Protein AF-A0A534RBP8-F1 (afdb_monomer_lite)

Foldseek 3Di:
DPPDPPPDDDDLVCVVVCVDPDDDDDPVVVVVSLVVLLVVLVVVVVVLVVQCPPDPVSVVVCVVCVVVNVVSNVVNDPLQQLWDWDADDLDTDTDGDPPRDPSSVVNSVVVVVVCVVVVVRVVVVVVVVVVD

Secondary structure (DSSP, 8-state):
-PPP-------HHHHHHT--S-----HHHHHHHHHHHHHHHHHHHHHHHHHHHH-HHHHHHHHHHHHHHHHHHHHH-GGGT-EEEE-SSSS-EEEE-TT--HHHHHHHHHHHHHHHHTTHHHHHHHHHHTT-

Radius of gyration: 19.15 Å; chains: 1; bounding box: 43×36×53 Å

Sequence (132 aa):
MPALNFVGNVEGNDLARGRADVIVCEGLLGSVVLKLVEGIADVFTDVVSAAARRRLSWRIGLALLARGIERLRRLTDYTQYGGAPILGFENLFIKCHGRSNARAVANAVKVAAKAVRDRVPAEIAEAVAALR

pLDDT: mean 84.81, std 10.11, range [50.78, 96.94]

Structure (mmCIF, N/CA/C/O backbone):
data_AF-A0A534RBP8-F1
#
_entry.id   AF-A0A534RBP8-F1
#
loop_
_atom_site.group_PDB
_atom_site.id
_atom_site.type_symbol
_atom_site.label_atom_id
_atom_site.label_alt_id
_atom_site.label_comp_id
_atom_site.label_asym_id
_atom_site.label_entity_id
_atom_site.label_seq_id
_atom_site.pdbx_PDB_ins_code
_atom_site.Cartn_x
_atom_site.Cartn_y
_atom_site.Cartn_z
_atom_site.occupancy
_atom_site.B_iso_or_equiv
_atom_site.auth_seq_id
_atom_site.auth_comp_id
_atom_site.auth_asym_id
_atom_site.auth_atom_id
_atom_site.pdbx_PDB_model_num
ATOM 1 N N . MET A 1 1 ? -4.527 7.477 24.015 1.00 50.78 1 MET A N 1
ATOM 2 C CA . MET A 1 1 ? -3.916 7.076 22.727 1.00 50.78 1 MET A CA 1
ATOM 3 C C . MET A 1 1 ? -2.677 7.928 22.512 1.00 50.78 1 MET A C 1
ATOM 5 O O . MET A 1 1 ? -2.733 9.084 22.927 1.00 50.78 1 MET A O 1
ATOM 9 N N . PRO A 1 2 ? -1.574 7.432 21.922 1.00 55.75 2 PRO A N 1
ATOM 10 C CA . PRO A 1 2 ? -0.573 8.362 21.410 1.00 55.75 2 PRO A CA 1
ATOM 11 C C . PRO A 1 2 ? -1.294 9.341 20.474 1.00 55.75 2 PRO A C 1
ATOM 13 O O . PRO A 1 2 ? -2.132 8.923 19.673 1.00 55.75 2 PRO A O 1
ATOM 16 N N . ALA A 1 3 ? -1.059 10.639 20.658 1.00 72.50 3 ALA A N 1
ATOM 17 C CA . ALA A 1 3 ? -1.651 11.667 19.814 1.00 72.50 3 ALA A CA 1
ATOM 18 C C . ALA A 1 3 ? -1.345 11.343 18.343 1.00 72.50 3 ALA A C 1
ATOM 20 O O . ALA A 1 3 ? -0.209 10.995 18.014 1.00 72.50 3 ALA A O 1
ATOM 21 N N . LEU A 1 4 ? -2.352 11.423 17.467 1.00 84.62 4 LEU A N 1
ATOM 22 C CA . LEU A 1 4 ? -2.144 11.276 16.029 1.00 84.62 4 LEU A CA 1
ATOM 23 C C . LEU A 1 4 ? -1.098 12.312 15.594 1.00 84.62 4 LEU A C 1
ATOM 25 O O . LEU A 1 4 ? -1.308 13.512 15.775 1.00 84.62 4 LEU A O 1
ATOM 29 N N . ASN A 1 5 ? 0.023 11.860 15.033 1.00 91.56 5 ASN A N 1
ATOM 30 C CA . ASN A 1 5 ? 1.075 12.753 14.554 1.00 91.56 5 ASN A CA 1
ATOM 31 C C . ASN A 1 5 ? 0.664 13.389 13.217 1.00 91.56 5 ASN A C 1
ATOM 33 O O . ASN A 1 5 ? 1.067 12.938 12.144 1.00 91.56 5 ASN A O 1
ATOM 37 N N . PHE A 1 6 ? -0.194 14.405 13.275 1.00 93.00 6 PHE A N 1
ATOM 38 C CA . PHE A 1 6 ? -0.652 15.120 12.092 1.00 93.00 6 PHE A CA 1
ATOM 39 C C . PHE A 1 6 ? 0.403 16.133 11.628 1.00 93.00 6 PHE A C 1
ATOM 41 O O . PHE A 1 6 ? 0.566 17.197 12.218 1.00 93.00 6 PHE A O 1
ATOM 48 N N . VAL A 1 7 ? 1.103 15.805 10.539 1.00 93.75 7 VAL A N 1
ATOM 49 C CA . VAL A 1 7 ? 2.192 16.626 9.971 1.00 93.75 7 VAL A CA 1
ATOM 50 C C . VAL A 1 7 ? 1.714 17.739 9.021 1.00 93.75 7 VAL A C 1
ATOM 52 O O . VAL A 1 7 ? 2.534 18.423 8.406 1.00 93.75 7 VAL A O 1
ATOM 55 N N . GLY A 1 8 ? 0.398 17.936 8.901 1.00 94.19 8 GLY A N 1
ATOM 56 C CA . GLY A 1 8 ? -0.217 18.918 8.008 1.00 94.19 8 GLY A CA 1
ATOM 57 C C . GLY A 1 8 ? -0.492 18.393 6.596 1.00 94.19 8 GLY A C 1
ATOM 58 O O . GLY A 1 8 ? -0.479 17.189 6.338 1.00 94.19 8 GLY A O 1
ATOM 59 N N . ASN A 1 9 ? -0.771 19.321 5.681 1.00 94.81 9 ASN A N 1
ATOM 60 C CA . ASN A 1 9 ? -1.062 19.011 4.282 1.00 94.81 9 ASN A CA 1
ATOM 61 C C . ASN A 1 9 ? 0.209 18.611 3.518 1.00 94.81 9 ASN A C 1
ATOM 63 O O . ASN A 1 9 ? 1.303 19.102 3.805 1.00 94.81 9 ASN A O 1
ATOM 67 N N . VAL A 1 10 ? 0.037 17.754 2.513 1.00 92.88 10 VAL A N 1
ATOM 68 C CA . VAL A 1 10 ? 1.104 17.282 1.622 1.00 92.88 10 VAL A CA 1
ATOM 69 C C . VAL A 1 10 ? 0.788 17.645 0.175 1.00 92.88 10 VAL A C 1
ATOM 71 O O . VAL A 1 10 ? -0.376 17.660 -0.229 1.00 92.88 10 VAL A O 1
ATOM 74 N N . GLU A 1 11 ? 1.822 17.924 -0.612 1.00 91.19 11 GLU A N 1
ATOM 75 C CA . GLU A 1 11 ? 1.697 18.196 -2.047 1.00 91.19 11 GLU A CA 1
ATOM 76 C C . GLU A 1 11 ? 2.064 16.969 -2.897 1.00 91.19 11 GLU A C 1
ATOM 78 O O . GLU A 1 11 ? 2.636 15.995 -2.411 1.00 91.19 11 GLU A O 1
ATOM 83 N N . GLY A 1 12 ? 1.802 17.018 -4.209 1.00 84.81 12 GLY A N 1
ATOM 84 C CA . GLY A 1 12 ? 2.111 15.910 -5.127 1.00 84.81 12 GLY A CA 1
ATOM 85 C C . GLY A 1 12 ? 3.577 15.449 -5.076 1.00 84.81 12 GLY A C 1
ATOM 86 O O . GLY A 1 12 ? 3.861 14.255 -5.143 1.00 84.81 12 GLY A O 1
ATOM 87 N N . ASN A 1 13 ? 4.512 16.384 -4.886 1.00 84.19 13 ASN A N 1
ATOM 88 C CA . ASN A 1 13 ? 5.942 16.081 -4.776 1.00 84.19 13 ASN A CA 1
ATOM 89 C C . ASN A 1 13 ? 6.309 15.359 -3.469 1.00 84.19 13 ASN A C 1
ATOM 91 O O . ASN A 1 13 ? 7.317 14.651 -3.422 1.00 84.19 13 ASN A O 1
ATOM 95 N N . ASP A 1 14 ? 5.508 15.526 -2.417 1.00 87.50 14 ASP A N 1
ATOM 96 C CA . ASP A 1 14 ? 5.763 14.941 -1.102 1.00 87.50 14 ASP A CA 1
ATOM 97 C C . ASP A 1 14 ? 5.496 13.429 -1.080 1.00 87.50 14 ASP A C 1
ATOM 99 O O . ASP A 1 14 ? 6.132 12.716 -0.300 1.00 87.50 14 ASP A O 1
ATOM 103 N N . LEU A 1 15 ? 4.643 12.924 -1.986 1.00 83.25 15 LEU A N 1
ATOM 104 C CA . LEU A 1 15 ? 4.376 11.488 -2.146 1.00 83.25 15 LEU A CA 1
ATOM 105 C C . LEU A 1 15 ? 5.656 10.714 -2.473 1.00 83.25 15 LEU A C 1
ATOM 107 O O . LEU A 1 15 ? 5.932 9.679 -1.875 1.00 83.25 15 LEU A O 1
ATOM 111 N N . ALA A 1 16 ? 6.460 11.232 -3.403 1.00 77.31 16 ALA A N 1
ATOM 112 C CA . ALA A 1 16 ? 7.712 10.595 -3.808 1.00 77.31 16 ALA A CA 1
ATOM 113 C C . ALA A 1 16 ? 8.856 10.838 -2.808 1.00 77.31 16 ALA A C 1
ATOM 115 O O . ALA A 1 16 ? 9.834 10.091 -2.793 1.00 77.31 16 ALA A O 1
ATOM 116 N N . ARG A 1 17 ? 8.754 11.894 -1.991 1.00 83.31 17 ARG A N 1
ATOM 117 C CA . ARG A 1 17 ? 9.786 12.295 -1.021 1.00 83.31 17 ARG A CA 1
ATOM 118 C C . ARG A 1 17 ? 9.602 11.670 0.361 1.00 83.31 17 ARG A C 1
ATOM 120 O O . ARG A 1 17 ? 10.497 11.809 1.187 1.00 83.31 17 ARG A O 1
ATOM 127 N N . GLY A 1 18 ? 8.486 10.980 0.602 1.00 83.50 18 GLY A N 1
ATOM 128 C CA . GLY A 1 18 ? 8.232 10.280 1.862 1.00 83.50 18 GLY A CA 1
ATOM 129 C C . GLY A 1 18 ? 8.030 11.227 3.044 1.00 83.50 18 GLY A C 1
ATOM 130 O O . GLY A 1 18 ? 8.503 10.950 4.139 1.00 83.50 18 GLY A O 1
ATOM 131 N N . ARG A 1 19 ? 7.359 12.367 2.827 1.00 88.31 19 ARG A N 1
ATOM 132 C CA . ARG A 1 19 ? 7.100 13.356 3.891 1.00 88.31 19 ARG A CA 1
ATOM 133 C C . ARG A 1 19 ? 6.184 12.825 5.003 1.00 88.31 19 ARG A C 1
ATOM 135 O O . ARG A 1 19 ? 6.224 13.338 6.118 1.00 88.31 19 ARG A O 1
ATOM 142 N N . ALA A 1 20 ? 5.346 11.840 4.690 1.00 91.44 20 ALA A N 1
ATOM 143 C CA . ALA A 1 20 ? 4.417 11.210 5.617 1.00 91.44 20 ALA A CA 1
ATOM 144 C C . ALA A 1 20 ? 4.344 9.703 5.349 1.00 91.44 20 ALA A C 1
ATOM 146 O O . ALA A 1 20 ? 4.398 9.278 4.194 1.00 91.44 20 ALA A O 1
ATOM 147 N N . ASP A 1 21 ? 4.160 8.915 6.409 1.00 89.44 21 ASP A N 1
ATOM 148 C CA . ASP A 1 21 ? 3.961 7.463 6.309 1.00 89.44 21 ASP A CA 1
ATOM 149 C C . ASP A 1 21 ? 2.535 7.098 5.866 1.00 89.44 21 ASP A C 1
ATOM 151 O O . ASP A 1 21 ? 2.310 6.065 5.237 1.00 89.44 21 ASP A O 1
ATOM 155 N N . VAL A 1 22 ? 1.559 7.953 6.192 1.00 91.44 22 VAL A N 1
ATOM 156 C CA . VAL A 1 22 ? 0.142 7.779 5.854 1.00 91.44 22 VAL A CA 1
ATOM 157 C C . VAL A 1 22 ? -0.388 9.073 5.252 1.00 91.44 22 VAL A C 1
ATOM 159 O O . VAL A 1 22 ? -0.324 10.131 5.874 1.00 91.44 22 VAL A O 1
ATOM 162 N N . ILE A 1 23 ? -0.939 8.978 4.042 1.00 92.38 23 ILE A N 1
ATOM 163 C CA . ILE A 1 23 ? -1.579 10.089 3.334 1.00 92.38 23 ILE A CA 1
ATOM 164 C C . ILE A 1 23 ? -3.066 9.769 3.202 1.00 92.38 23 ILE A C 1
ATOM 166 O O . ILE A 1 23 ? -3.438 8.700 2.719 1.00 92.38 23 ILE A O 1
ATOM 170 N N . VAL A 1 24 ? -3.915 10.704 3.624 1.00 94.00 24 VAL A N 1
ATOM 171 C CA . VAL A 1 24 ? -5.375 10.567 3.575 1.00 94.00 24 VAL A CA 1
ATOM 172 C C . VAL A 1 24 ? -5.919 11.439 2.449 1.00 94.00 24 VAL A C 1
ATOM 174 O O . VAL A 1 24 ? -5.547 12.603 2.322 1.00 94.00 24 VAL A O 1
ATOM 177 N N . CYS A 1 25 ? -6.794 10.879 1.618 1.00 94.56 25 CYS A N 1
ATOM 178 C CA . CYS A 1 25 ? -7.453 11.589 0.526 1.00 94.56 25 CYS A CA 1
ATOM 179 C C . CYS A 1 25 ? -8.819 10.966 0.214 1.00 94.56 25 CYS A C 1
ATOM 181 O O . CYS A 1 25 ? -9.145 9.877 0.690 1.00 94.56 25 CYS A O 1
ATOM 183 N N . GLU A 1 26 ? -9.615 11.657 -0.601 1.00 96.06 26 GLU A N 1
ATOM 184 C CA . GLU A 1 26 ? -10.843 11.099 -1.168 1.00 96.06 26 GLU A CA 1
ATOM 185 C C . GLU A 1 26 ? -10.530 9.921 -2.109 1.00 96.06 26 GLU A C 1
ATOM 187 O O . GLU A 1 26 ? -9.500 9.906 -2.788 1.00 96.06 26 GLU A O 1
ATOM 192 N N . GLY A 1 27 ? -11.446 8.953 -2.206 1.00 93.12 27 GLY A N 1
ATOM 193 C CA . GLY A 1 27 ? -11.268 7.756 -3.029 1.00 93.12 27 GLY A CA 1
ATOM 194 C C . GLY A 1 27 ? -11.031 8.043 -4.517 1.00 93.12 27 GLY A C 1
ATOM 195 O O . GLY A 1 27 ? -10.223 7.352 -5.141 1.00 93.12 27 GLY A O 1
ATOM 196 N N . LEU A 1 28 ? -11.676 9.071 -5.086 1.00 95.56 28 LEU A N 1
ATOM 197 C CA . LEU A 1 28 ? -11.451 9.464 -6.479 1.00 95.56 28 LEU A CA 1
ATOM 198 C C . LEU A 1 28 ? -10.022 9.977 -6.690 1.00 95.56 28 LEU A C 1
ATOM 200 O O . LEU A 1 28 ? -9.308 9.466 -7.556 1.00 95.56 28 LEU A O 1
ATOM 204 N N . LEU A 1 29 ? -9.589 10.937 -5.866 1.00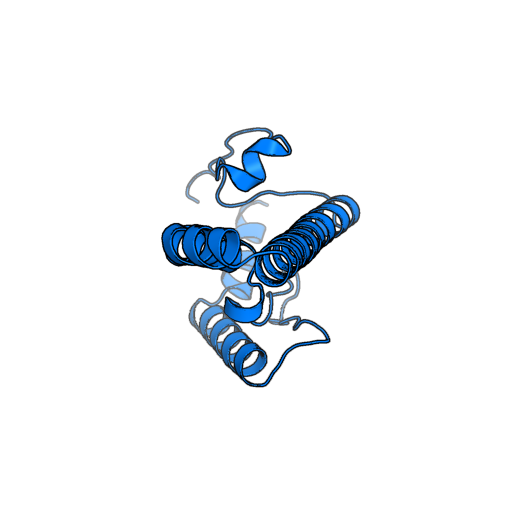 94.75 29 LEU A N 1
ATOM 205 C CA . LEU A 1 29 ? -8.237 11.494 -5.922 1.00 94.75 29 LEU A CA 1
ATOM 206 C C . LEU A 1 29 ? -7.185 10.399 -5.715 1.00 94.75 29 LEU A C 1
ATOM 208 O O . LEU A 1 29 ? -6.273 10.264 -6.530 1.00 94.75 29 LEU A O 1
ATOM 212 N N . GLY A 1 30 ? -7.354 9.565 -4.687 1.00 91.69 30 GLY A N 1
ATOM 213 C CA . GLY A 1 30 ? -6.462 8.442 -4.411 1.00 91.69 30 GLY A CA 1
ATOM 214 C C . GLY A 1 30 ? -6.376 7.459 -5.578 1.00 91.69 30 GLY A C 1
ATOM 215 O O . GLY A 1 30 ? -5.282 7.053 -5.963 1.00 91.69 30 GLY A O 1
ATOM 216 N N . SER A 1 31 ? -7.506 7.124 -6.214 1.00 90.31 31 SER A N 1
ATOM 217 C CA . SER A 1 31 ? -7.504 6.246 -7.390 1.00 90.31 31 SER A CA 1
ATOM 218 C C . SER A 1 31 ? -6.779 6.864 -8.586 1.00 90.31 31 SER A C 1
ATOM 220 O O . SER A 1 31 ? -6.114 6.132 -9.321 1.00 90.31 31 SER A O 1
ATOM 222 N N . VAL A 1 32 ? -6.951 8.163 -8.844 1.00 93.19 32 VAL A N 1
ATOM 223 C CA . VAL A 1 32 ? -6.261 8.849 -9.948 1.00 93.19 32 VAL A CA 1
ATOM 224 C C . VAL A 1 32 ? -4.757 8.867 -9.689 1.00 93.19 32 VAL A C 1
ATOM 226 O O . VAL A 1 32 ? -3.983 8.494 -10.566 1.00 93.19 32 VAL A O 1
ATOM 229 N N . VAL A 1 33 ? -4.349 9.220 -8.469 1.00 90.62 33 VAL A N 1
ATOM 230 C CA . VA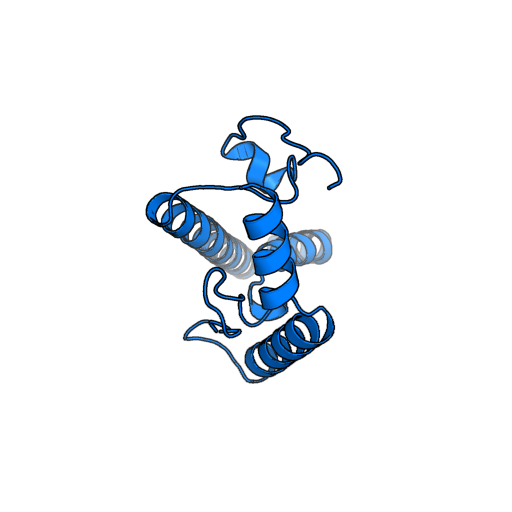L A 1 33 ? -2.942 9.270 -8.055 1.00 90.62 33 VAL A CA 1
ATOM 231 C C . VAL A 1 33 ? -2.278 7.894 -8.143 1.00 90.62 33 VAL A C 1
ATOM 233 O O . VAL A 1 33 ? -1.208 7.782 -8.735 1.00 90.62 33 VAL A O 1
ATOM 236 N N . LEU A 1 34 ? -2.911 6.837 -7.622 1.00 86.06 34 LEU A N 1
ATOM 237 C CA . LEU A 1 34 ? -2.363 5.477 -7.688 1.00 86.06 34 LEU A CA 1
ATOM 238 C C . LEU A 1 34 ? -2.150 5.021 -9.136 1.00 86.06 34 LEU A C 1
ATOM 240 O O . LEU A 1 34 ? -1.060 4.572 -9.484 1.00 86.06 34 LEU A O 1
ATOM 244 N N . LYS A 1 35 ? -3.151 5.213 -10.004 1.00 86.69 35 LYS A N 1
ATOM 245 C CA . LYS A 1 35 ? -3.044 4.850 -11.427 1.00 86.69 35 LYS A CA 1
ATOM 246 C C . LYS A 1 35 ? -2.017 5.696 -12.178 1.00 86.69 35 LYS A C 1
ATOM 248 O O . LYS A 1 35 ? -1.382 5.197 -13.101 1.00 86.69 35 LYS A O 1
ATOM 253 N N . LEU A 1 36 ? -1.838 6.962 -11.800 1.00 87.94 36 LEU A N 1
ATOM 254 C CA . LEU A 1 36 ? -0.788 7.812 -12.360 1.00 87.94 36 LEU A CA 1
ATOM 255 C C . LEU A 1 36 ? 0.603 7.267 -12.008 1.00 87.94 36 LEU A C 1
ATOM 257 O O . LEU A 1 36 ? 1.449 7.161 -12.891 1.00 87.94 36 LEU A O 1
ATOM 261 N N . VAL A 1 37 ? 0.831 6.887 -10.746 1.00 82.88 37 VAL A N 1
ATOM 262 C CA . VAL A 1 37 ? 2.104 6.293 -10.301 1.00 82.88 37 VAL A CA 1
ATOM 263 C C . VAL A 1 37 ? 2.380 4.971 -11.025 1.00 82.88 37 VAL A C 1
ATOM 265 O O . VAL A 1 37 ? 3.497 4.758 -11.497 1.00 82.88 37 VAL A O 1
ATOM 268 N N . GLU A 1 38 ? 1.364 4.118 -11.179 1.00 79.75 38 GLU A N 1
ATOM 269 C CA . GLU A 1 38 ? 1.454 2.884 -11.973 1.00 79.75 38 GLU A CA 1
ATOM 270 C C . GLU A 1 38 ? 1.801 3.181 -13.445 1.00 79.75 38 GLU A C 1
ATOM 272 O O . GLU A 1 38 ? 2.748 2.612 -13.986 1.00 79.75 38 GLU A O 1
ATOM 277 N N . GLY A 1 39 ? 1.107 4.131 -14.080 1.00 84.25 39 GLY A N 1
ATOM 278 C CA . GLY A 1 39 ? 1.352 4.503 -15.477 1.00 84.25 39 GLY A CA 1
ATOM 279 C C . GLY A 1 39 ? 2.742 5.100 -15.722 1.00 84.25 39 GLY A C 1
ATOM 280 O O . GLY A 1 39 ? 3.370 4.809 -16.739 1.00 84.25 39 GLY A O 1
ATOM 281 N N . ILE A 1 40 ? 3.271 5.889 -14.779 1.00 83.75 40 ILE A N 1
ATOM 282 C CA . ILE A 1 40 ? 4.645 6.414 -14.852 1.00 83.75 40 ILE A CA 1
ATOM 283 C C . ILE A 1 40 ? 5.665 5.265 -14.850 1.00 83.75 40 ILE A C 1
ATOM 285 O O . ILE A 1 40 ? 6.660 5.324 -15.578 1.00 83.75 40 ILE A O 1
ATOM 289 N N . ALA A 1 41 ? 5.422 4.211 -14.067 1.00 78.06 41 ALA A N 1
ATOM 290 C CA . ALA A 1 41 ? 6.294 3.039 -14.010 1.00 78.06 41 ALA A CA 1
ATOM 291 C C . ALA A 1 41 ? 6.360 2.286 -15.348 1.00 78.06 41 ALA A C 1
ATOM 293 O O . ALA A 1 41 ? 7.445 1.875 -15.783 1.00 78.06 41 ALA A O 1
ATOM 294 N N . ASP A 1 42 ? 5.206 2.137 -16.000 1.00 81.06 42 ASP A N 1
ATOM 295 C CA . ASP A 1 42 ? 5.084 1.498 -17.310 1.00 81.06 42 ASP A CA 1
ATOM 296 C C . ASP A 1 42 ? 5.816 2.322 -18.380 1.00 81.06 42 ASP A C 1
ATOM 298 O O . ASP A 1 42 ? 6.704 1.802 -19.061 1.00 81.06 42 ASP A O 1
ATOM 302 N N . VAL A 1 43 ? 5.565 3.638 -18.437 1.00 84.94 43 VAL A N 1
ATOM 303 C CA . VAL A 1 43 ? 6.252 4.555 -19.367 1.00 84.94 43 VAL A CA 1
ATOM 304 C C . VAL A 1 43 ? 7.768 4.514 -19.171 1.00 84.94 43 VAL A C 1
ATOM 306 O O . VAL A 1 43 ? 8.523 4.449 -20.143 1.00 84.94 43 VAL A O 1
ATOM 309 N N . PHE A 1 44 ? 8.247 4.513 -17.925 1.00 81.56 44 PHE A N 1
ATOM 310 C CA . PHE A 1 44 ? 9.680 4.430 -17.647 1.00 81.56 44 PHE A CA 1
ATOM 311 C C . PHE A 1 44 ? 10.285 3.115 -18.160 1.00 81.56 44 PHE A C 1
ATOM 313 O O . PHE A 1 44 ? 11.366 3.106 -18.756 1.00 81.56 44 PHE A O 1
ATOM 320 N N . THR A 1 45 ? 9.575 2.001 -17.973 1.00 80.00 45 THR A N 1
ATOM 321 C CA . THR A 1 45 ? 9.998 0.686 -18.469 1.00 80.00 45 THR A CA 1
ATOM 322 C C . THR A 1 45 ? 10.063 0.645 -19.996 1.00 80.00 45 THR A C 1
ATOM 324 O O . THR A 1 45 ? 11.028 0.097 -20.547 1.00 80.00 45 THR A O 1
ATOM 327 N N . ASP A 1 46 ? 9.107 1.267 -20.679 1.00 84.44 46 ASP A N 1
ATOM 328 C CA . ASP A 1 46 ? 9.083 1.363 -22.138 1.00 84.44 46 ASP A CA 1
ATOM 329 C C . ASP A 1 46 ? 10.236 2.213 -22.674 1.00 84.44 46 ASP A C 1
ATOM 331 O O . ASP A 1 46 ? 10.940 1.794 -23.597 1.00 84.44 46 ASP A O 1
ATOM 335 N N . VAL A 1 47 ? 10.504 3.365 -22.051 1.00 83.31 47 VAL A N 1
ATOM 336 C CA . VAL A 1 47 ? 11.620 4.248 -22.427 1.00 83.31 47 VAL A C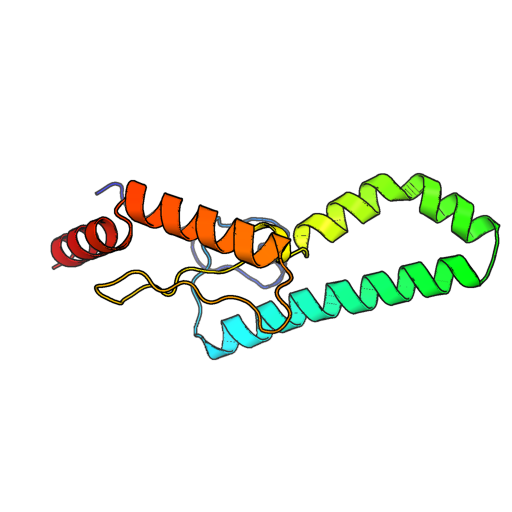A 1
ATOM 337 C C . VAL A 1 47 ? 12.964 3.535 -22.265 1.00 83.31 47 VAL A C 1
ATOM 339 O O . VAL A 1 47 ? 13.781 3.544 -23.191 1.00 83.31 47 VAL A O 1
ATOM 342 N N . VAL A 1 48 ? 13.188 2.861 -21.130 1.00 81.81 48 VAL A N 1
ATOM 343 C CA . VAL A 1 48 ? 14.410 2.071 -20.887 1.00 81.81 48 VAL A CA 1
ATOM 344 C C . VAL A 1 48 ? 14.565 0.966 -21.935 1.00 81.81 48 VAL A C 1
ATOM 346 O O . VAL A 1 48 ? 15.646 0.782 -22.503 1.00 81.81 48 VAL A O 1
ATOM 349 N N . SER A 1 49 ? 13.479 0.257 -22.240 1.00 80.88 49 SER A N 1
ATOM 350 C CA . SER A 1 49 ? 13.476 -0.831 -23.221 1.00 80.88 49 SER A CA 1
ATOM 351 C C . SER A 1 49 ? 13.742 -0.332 -24.644 1.00 80.88 49 SER A C 1
ATOM 353 O O . SER A 1 49 ? 14.491 -0.964 -25.393 1.00 80.88 49 SER A O 1
ATOM 355 N N . ALA A 1 50 ? 13.178 0.816 -25.020 1.00 83.19 50 ALA A N 1
ATOM 356 C CA . ALA A 1 50 ? 13.411 1.447 -26.314 1.00 83.19 50 ALA A CA 1
ATOM 357 C C . ALA A 1 50 ? 14.863 1.933 -26.458 1.00 83.19 50 ALA A C 1
ATOM 359 O O . ALA A 1 50 ? 15.491 1.699 -27.494 1.00 83.19 50 ALA A O 1
ATOM 360 N N . ALA A 1 51 ? 15.429 2.550 -25.416 1.00 79.62 51 ALA A N 1
ATOM 361 C CA . ALA A 1 51 ? 16.821 2.998 -25.401 1.00 79.62 51 ALA A CA 1
ATOM 362 C C . ALA A 1 51 ? 17.804 1.823 -25.546 1.00 79.62 51 ALA A C 1
ATOM 364 O O . ALA A 1 51 ? 18.744 1.895 -26.343 1.00 79.62 51 ALA A O 1
ATOM 365 N N . ALA A 1 52 ? 17.541 0.705 -24.860 1.00 77.75 52 ALA A N 1
ATOM 366 C CA . ALA A 1 52 ? 18.353 -0.508 -24.957 1.00 77.75 52 ALA A CA 1
ATOM 367 C C . ALA A 1 52 ? 18.382 -1.109 -26.377 1.00 77.75 52 ALA A C 1
ATOM 369 O O . ALA A 1 52 ? 19.394 -1.683 -26.780 1.00 77.75 52 ALA A O 1
ATOM 370 N N . ARG A 1 53 ? 17.296 -0.974 -27.153 1.00 78.94 53 ARG A N 1
ATOM 371 C CA . ARG A 1 53 ? 17.204 -1.510 -28.525 1.00 78.94 53 ARG A CA 1
ATOM 372 C C . ARG A 1 53 ? 17.921 -0.655 -29.570 1.00 78.94 53 ARG A C 1
ATOM 374 O O . ARG A 1 53 ? 18.273 -1.180 -30.620 1.00 78.94 53 ARG A O 1
ATOM 381 N N . ARG A 1 54 ? 18.149 0.639 -29.314 1.00 78.81 54 ARG A N 1
ATOM 382 C CA . ARG A 1 54 ? 18.677 1.566 -30.334 1.00 78.81 54 ARG A CA 1
ATOM 383 C C . ARG A 1 54 ? 20.173 1.415 -30.604 1.00 78.81 54 ARG A C 1
ATOM 385 O O . ARG A 1 54 ? 20.581 1.536 -31.754 1.00 78.81 54 ARG A O 1
ATOM 392 N N . ARG A 1 55 ? 21.009 1.230 -29.576 1.00 78.62 55 ARG A N 1
ATOM 393 C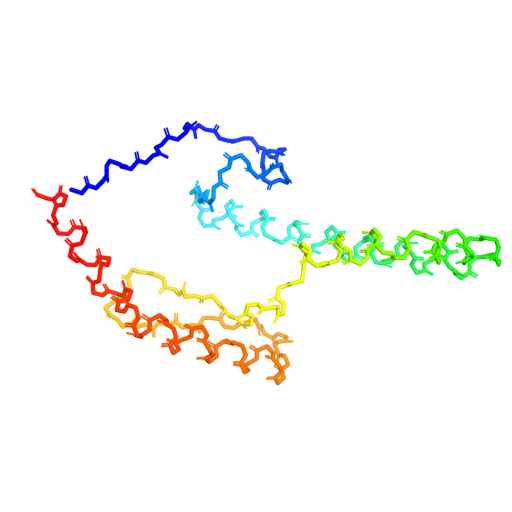 CA . ARG A 1 55 ? 22.481 1.267 -29.711 1.00 78.62 55 ARG A CA 1
ATOM 394 C C . ARG A 1 55 ? 23.183 0.502 -28.583 1.00 78.62 55 ARG A C 1
ATOM 396 O O . ARG A 1 55 ? 22.754 0.546 -27.433 1.00 78.62 55 ARG A O 1
ATOM 403 N N . LEU A 1 56 ? 24.321 -0.127 -28.893 1.00 75.62 56 LEU A N 1
ATOM 404 C CA . LEU A 1 56 ? 25.112 -0.899 -27.922 1.00 75.62 56 LEU A CA 1
ATOM 405 C C . LEU A 1 56 ? 25.657 -0.035 -26.769 1.00 75.62 56 LEU A C 1
ATOM 407 O O . LEU A 1 56 ? 25.649 -0.476 -25.623 1.00 75.62 56 LEU A O 1
ATOM 411 N N . SER A 1 57 ? 26.042 1.217 -27.038 1.00 80.50 57 SER A N 1
ATOM 412 C CA . SER A 1 57 ? 26.509 2.160 -26.008 1.00 80.50 57 SER A CA 1
ATOM 413 C C . SER A 1 57 ? 25.451 2.458 -24.939 1.00 80.50 57 SER A C 1
ATOM 415 O O . SER A 1 57 ? 25.773 2.563 -23.759 1.00 80.50 57 SER A O 1
ATOM 417 N N . TRP A 1 58 ? 24.175 2.515 -25.327 1.00 79.75 58 TRP A N 1
ATOM 418 C CA . TRP A 1 58 ? 23.061 2.730 -24.401 1.00 79.75 58 TRP A CA 1
ATOM 419 C C . TRP A 1 58 ? 22.792 1.501 -23.538 1.00 79.75 58 TRP A C 1
ATOM 421 O O . TRP A 1 58 ? 22.454 1.642 -22.368 1.00 79.75 58 TRP A O 1
ATOM 431 N N . ARG A 1 59 ? 23.012 0.291 -24.068 1.00 79.06 59 ARG A N 1
ATOM 432 C CA . ARG A 1 59 ? 22.940 -0.949 -23.278 1.00 79.06 59 ARG A CA 1
ATOM 433 C C . ARG A 1 59 ? 23.998 -0.972 -22.179 1.00 79.06 59 ARG A C 1
ATOM 435 O O . ARG A 1 59 ? 23.686 -1.353 -21.058 1.00 79.06 59 ARG A O 1
ATOM 442 N N . ILE A 1 60 ? 25.219 -0.533 -22.491 1.00 82.19 60 ILE A N 1
ATOM 443 C CA . ILE A 1 60 ? 26.311 -0.436 -21.513 1.00 82.19 60 ILE A CA 1
ATOM 444 C C . ILE A 1 60 ? 25.973 0.616 -20.447 1.00 82.19 60 ILE A C 1
ATOM 446 O O . ILE A 1 60 ? 26.060 0.324 -19.258 1.00 82.19 60 ILE A O 1
ATOM 450 N N . GLY A 1 61 ? 25.495 1.800 -20.847 1.00 83.94 61 GLY A N 1
ATOM 451 C CA . GLY A 1 61 ? 25.051 2.834 -19.904 1.00 83.94 61 GLY A CA 1
ATOM 452 C C . GLY A 1 61 ? 23.909 2.371 -18.989 1.00 83.94 61 GLY A C 1
ATOM 453 O O . GLY A 1 61 ? 23.964 2.570 -17.777 1.00 83.94 61 GLY A O 1
ATOM 454 N N . LEU A 1 62 ? 22.908 1.676 -19.536 1.00 83.31 62 LEU A N 1
ATOM 455 C CA . LEU A 1 62 ? 21.816 1.092 -18.751 1.00 83.31 62 LEU A CA 1
ATOM 456 C C . LEU A 1 62 ? 22.297 -0.016 -17.810 1.00 83.31 62 LEU A C 1
A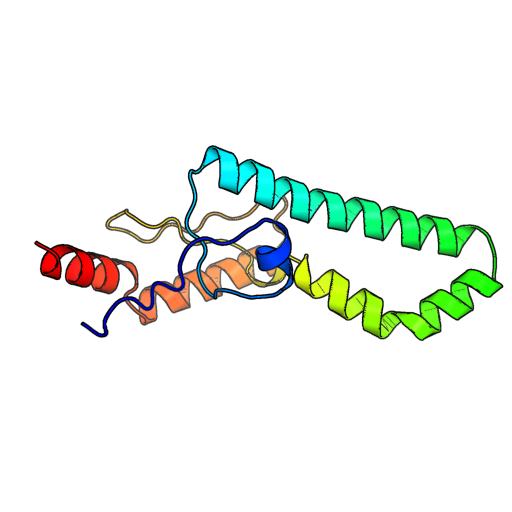TOM 458 O O . LEU A 1 62 ? 21.789 -0.117 -16.698 1.00 83.31 62 LEU A O 1
ATOM 462 N N . ALA A 1 63 ? 23.284 -0.820 -18.215 1.00 82.38 63 ALA A N 1
ATOM 463 C CA . ALA A 1 63 ? 23.871 -1.844 -17.353 1.00 82.38 63 ALA A CA 1
ATOM 464 C C . ALA A 1 63 ? 24.584 -1.226 -16.139 1.00 82.38 63 ALA A C 1
ATOM 466 O O . ALA A 1 63 ? 24.431 -1.721 -15.024 1.00 82.38 63 ALA A O 1
ATOM 467 N N . LEU A 1 64 ? 25.292 -0.107 -16.329 1.00 86.50 64 LEU A N 1
ATOM 468 C CA . LEU A 1 64 ? 25.907 0.644 -15.228 1.00 86.50 64 LEU A CA 1
ATOM 469 C C . LEU A 1 64 ? 24.852 1.229 -14.274 1.00 86.50 64 LEU A C 1
ATOM 471 O O . LEU A 1 64 ? 25.037 1.225 -13.058 1.00 86.50 64 LEU A O 1
ATOM 475 N N . LEU A 1 65 ? 23.716 1.676 -14.815 1.00 83.94 65 LEU A N 1
ATOM 476 C CA . LEU A 1 65 ? 22.594 2.226 -14.047 1.00 83.94 65 LEU A CA 1
ATOM 477 C C . LEU A 1 65 ? 21.616 1.166 -13.520 1.00 83.94 65 LEU A C 1
ATOM 479 O O . LEU A 1 65 ? 20.673 1.512 -12.804 1.00 83.94 65 LEU A O 1
ATOM 483 N N . ALA A 1 66 ? 21.829 -0.118 -13.823 1.00 79.81 66 ALA A N 1
ATOM 484 C CA . ALA A 1 66 ? 20.858 -1.181 -13.574 1.00 79.81 66 ALA A CA 1
ATOM 485 C C . ALA A 1 66 ? 20.427 -1.256 -12.104 1.00 79.81 66 ALA A C 1
ATOM 487 O O . ALA A 1 66 ? 19.249 -1.440 -11.816 1.00 79.81 66 ALA A O 1
ATOM 488 N N . ARG A 1 67 ? 21.352 -1.030 -11.161 1.00 78.62 67 ARG A N 1
ATOM 489 C CA . ARG A 1 67 ? 21.040 -1.007 -9.721 1.00 78.62 67 ARG A CA 1
ATOM 490 C C . ARG A 1 67 ? 20.126 0.156 -9.320 1.00 78.62 67 ARG A C 1
ATOM 492 O O . ARG A 1 67 ? 19.272 -0.018 -8.456 1.00 78.62 67 ARG A O 1
ATOM 499 N N . GLY A 1 68 ? 20.296 1.327 -9.935 1.00 76.75 68 GLY A N 1
ATOM 500 C CA . GLY A 1 68 ? 19.438 2.492 -9.700 1.00 76.75 68 GLY A CA 1
ATOM 501 C C . GLY A 1 68 ? 18.046 2.300 -10.301 1.00 76.75 68 GLY A C 1
ATOM 502 O O . GLY A 1 68 ? 17.046 2.557 -9.636 1.00 76.75 68 GLY A O 1
ATOM 503 N N . ILE A 1 69 ? 17.988 1.755 -11.518 1.00 75.19 69 ILE A N 1
ATOM 504 C CA . ILE A 1 69 ? 16.737 1.410 -12.210 1.00 75.19 69 ILE A CA 1
ATOM 505 C C . ILE A 1 69 ? 15.954 0.351 -11.427 1.00 75.19 69 ILE A C 1
ATOM 507 O O . ILE A 1 69 ? 14.749 0.488 -11.243 1.00 75.19 69 ILE A O 1
ATOM 511 N N . GLU A 1 70 ? 16.633 -0.674 -10.913 1.00 73.75 70 GLU A N 1
ATOM 512 C CA . GLU A 1 70 ? 16.021 -1.720 -10.089 1.00 73.75 70 GLU A CA 1
ATOM 513 C C . GLU A 1 70 ? 15.438 -1.150 -8.788 1.00 73.75 70 GLU A C 1
ATOM 515 O O . GLU A 1 70 ? 14.345 -1.524 -8.368 1.00 73.75 70 GLU A O 1
ATOM 520 N N . ARG A 1 71 ? 16.131 -0.193 -8.159 1.00 69.88 71 ARG A N 1
ATOM 521 C CA . ARG A 1 71 ? 15.622 0.489 -6.963 1.00 69.88 71 ARG A CA 1
ATOM 522 C C . ARG A 1 71 ? 14.375 1.319 -7.268 1.00 69.88 71 ARG A C 1
ATOM 524 O O . ARG A 1 71 ? 13.449 1.309 -6.466 1.00 69.88 71 ARG A O 1
ATOM 531 N N . LEU A 1 72 ? 14.338 1.981 -8.425 1.00 68.25 72 LEU A N 1
ATOM 532 C CA . LEU A 1 72 ? 13.175 2.742 -8.877 1.00 68.25 72 LEU A CA 1
ATOM 533 C C . LEU A 1 72 ? 11.986 1.820 -9.184 1.00 68.25 72 LEU A C 1
ATOM 535 O O . LEU A 1 72 ? 10.875 2.089 -8.743 1.00 68.25 72 LEU A O 1
ATOM 539 N N . ARG A 1 73 ? 12.234 0.684 -9.848 1.00 68.44 73 ARG A N 1
ATOM 540 C CA . ARG A 1 73 ? 11.216 -0.345 -10.117 1.00 68.44 73 ARG A CA 1
ATOM 541 C C . ARG A 1 73 ? 10.597 -0.922 -8.851 1.00 68.44 73 ARG A C 1
ATOM 543 O O . ARG A 1 73 ? 9.409 -1.207 -8.835 1.00 68.44 73 ARG A O 1
ATOM 550 N N . ARG A 1 74 ? 11.372 -1.080 -7.777 1.00 67.38 74 ARG A N 1
ATOM 551 C CA . ARG A 1 74 ? 10.837 -1.561 -6.493 1.00 67.38 74 ARG A CA 1
ATOM 552 C C . ARG A 1 74 ? 9.860 -0.585 -5.842 1.00 67.38 74 ARG A C 1
ATOM 554 O O . ARG A 1 74 ? 8.991 -1.039 -5.111 1.00 67.38 74 ARG A O 1
ATOM 561 N N . LEU A 1 75 ? 9.983 0.718 -6.099 1.00 64.25 75 LEU A N 1
ATOM 562 C CA . LEU A 1 75 ? 9.041 1.718 -5.578 1.00 64.25 75 LEU A CA 1
ATOM 563 C C . LEU A 1 75 ? 7.671 1.635 -6.263 1.00 64.25 75 LEU A C 1
ATOM 565 O O . LEU A 1 75 ? 6.676 2.056 -5.685 1.00 64.25 75 LEU A O 1
ATOM 569 N N . THR A 1 76 ? 7.621 1.082 -7.474 1.00 63.81 76 THR A N 1
ATOM 570 C CA . THR A 1 76 ? 6.402 0.957 -8.280 1.00 63.81 76 THR A CA 1
ATOM 571 C C . THR A 1 76 ? 5.872 -0.479 -8.348 1.00 63.81 76 THR A C 1
ATOM 573 O O . THR A 1 76 ? 4.832 -0.732 -8.956 1.00 63.81 76 THR A O 1
ATOM 576 N N . ASP A 1 77 ? 6.559 -1.435 -7.714 1.00 64.00 77 ASP A N 1
ATOM 577 C CA . ASP A 1 77 ? 6.202 -2.853 -7.736 1.00 64.00 77 ASP A CA 1
ATOM 578 C C . ASP A 1 77 ? 5.111 -3.190 -6.703 1.00 64.00 77 ASP A C 1
ATOM 580 O O . ASP A 1 77 ? 5.369 -3.585 -5.563 1.00 64.00 77 ASP A O 1
ATOM 584 N N . TYR A 1 78 ? 3.856 -3.094 -7.139 1.00 56.88 78 TYR A N 1
ATOM 585 C CA . TYR A 1 78 ? 2.671 -3.493 -6.373 1.00 56.88 78 TYR A CA 1
ATOM 586 C C . TYR A 1 78 ? 2.630 -4.998 -6.032 1.00 56.88 78 TYR A C 1
ATOM 588 O O . TYR A 1 78 ? 1.891 -5.416 -5.133 1.00 56.88 78 TYR A O 1
ATOM 596 N N . THR A 1 79 ? 3.418 -5.846 -6.710 1.00 56.75 79 THR A N 1
ATOM 597 C CA . THR A 1 79 ? 3.393 -7.304 -6.488 1.00 56.75 79 THR A CA 1
ATOM 598 C C . THR A 1 79 ? 4.018 -7.715 -5.153 1.00 56.75 79 THR A C 1
ATOM 600 O O . THR A 1 79 ? 3.767 -8.824 -4.664 1.00 56.75 79 THR A O 1
ATOM 603 N N . GLN A 1 80 ? 4.784 -6.819 -4.519 1.00 59.41 80 GLN A N 1
ATOM 604 C CA . GLN A 1 80 ? 5.421 -7.084 -3.229 1.00 59.41 80 GLN A CA 1
ATOM 605 C C . GLN A 1 80 ? 4.411 -7.230 -2.087 1.00 59.41 80 GLN A C 1
ATOM 607 O O . GLN A 1 80 ? 4.594 -8.094 -1.231 1.00 59.41 80 GLN A O 1
ATOM 612 N N . TYR A 1 81 ? 3.318 -6.467 -2.117 1.00 61.62 81 TYR A N 1
ATOM 613 C CA . TYR A 1 81 ? 2.250 -6.561 -1.118 1.00 61.62 81 TYR A CA 1
ATOM 614 C C . TYR A 1 81 ? 1.136 -7.527 -1.547 1.00 61.62 81 TYR A C 1
ATOM 616 O O . TYR A 1 81 ? 0.542 -8.193 -0.704 1.00 61.62 81 TYR A O 1
ATOM 624 N N . GLY A 1 82 ? 0.895 -7.686 -2.855 1.00 69.31 82 GLY A N 1
ATOM 625 C CA . GLY A 1 82 ? 0.015 -8.724 -3.410 1.00 69.31 82 GLY A CA 1
ATOM 626 C C . GLY A 1 82 ? -1.493 -8.480 -3.250 1.00 69.31 82 GLY A C 1
ATOM 627 O O . GLY A 1 82 ? -2.277 -8.906 -4.102 1.00 69.31 82 GLY A O 1
ATOM 628 N N . GLY A 1 83 ? -1.890 -7.747 -2.209 1.00 82.06 83 GLY A N 1
ATOM 629 C CA . GLY A 1 83 ? -3.239 -7.249 -1.968 1.00 82.06 83 GLY A CA 1
ATOM 630 C C . GLY A 1 83 ? -3.267 -6.243 -0.815 1.00 82.06 83 GLY A C 1
ATOM 631 O O . GLY A 1 83 ? -2.371 -6.236 0.029 1.00 82.06 83 GLY A O 1
ATOM 632 N N . ALA A 1 84 ? -4.288 -5.387 -0.790 1.00 88.12 84 ALA A N 1
ATOM 633 C CA . ALA A 1 84 ? -4.465 -4.355 0.232 1.00 88.12 84 ALA A CA 1
ATOM 634 C C . ALA A 1 84 ? -5.687 -4.658 1.118 1.00 88.12 84 ALA A C 1
ATOM 636 O O . ALA A 1 84 ? -6.717 -5.093 0.588 1.00 88.12 84 ALA A O 1
ATOM 637 N N . PRO A 1 85 ? -5.608 -4.439 2.445 1.00 91.50 85 PRO A N 1
ATOM 638 C CA . PRO A 1 85 ? -6.763 -4.564 3.322 1.00 91.50 85 PRO A CA 1
ATOM 639 C C . PRO A 1 85 ? -7.788 -3.465 3.023 1.00 91.50 85 PRO A C 1
ATOM 641 O O . PRO A 1 85 ? -7.444 -2.288 2.933 1.00 91.50 85 PRO A O 1
ATOM 644 N N . ILE A 1 86 ? -9.056 -3.851 2.890 1.00 92.88 86 ILE A N 1
ATOM 645 C CA . ILE A 1 86 ? -10.178 -2.915 2.867 1.00 92.88 86 ILE A CA 1
ATOM 646 C C . ILE A 1 86 ? -10.584 -2.672 4.319 1.00 92.88 86 ILE A C 1
ATOM 648 O O . ILE A 1 86 ? -11.041 -3.585 5.007 1.00 92.88 86 ILE A O 1
ATOM 652 N N . LEU A 1 87 ? -10.370 -1.446 4.786 1.00 92.12 87 LEU A N 1
ATOM 653 C CA . LEU A 1 87 ? -10.652 -1.036 6.159 1.00 92.12 87 LEU A CA 1
ATOM 654 C C . LEU A 1 87 ? -12.104 -0.562 6.312 1.00 92.12 87 LEU A C 1
ATOM 656 O O . LEU A 1 87 ? -12.758 -0.216 5.330 1.00 92.12 87 LEU A O 1
ATOM 660 N N . GLY A 1 88 ? -12.586 -0.517 7.556 1.00 90.50 88 GLY A N 1
ATOM 661 C CA . GLY A 1 88 ? -13.917 0.003 7.899 1.00 90.50 88 GLY A CA 1
ATOM 662 C C . GLY A 1 88 ? -15.034 -1.043 7.962 1.00 90.50 88 GLY A C 1
ATOM 663 O O . GLY A 1 88 ? -16.171 -0.686 8.247 1.00 90.50 88 GLY A O 1
ATOM 664 N N . PHE A 1 89 ? -14.720 -2.319 7.737 1.00 92.81 89 PHE A N 1
ATOM 665 C CA . PHE A 1 89 ? -15.639 -3.440 7.940 1.00 92.81 89 PHE A CA 1
ATOM 666 C C . PHE A 1 89 ? -15.304 -4.190 9.234 1.00 92.81 89 PHE A C 1
ATOM 668 O O . PHE A 1 89 ? -14.154 -4.194 9.670 1.00 92.81 89 PHE A O 1
ATOM 675 N N . GLU A 1 90 ? -16.294 -4.876 9.811 1.00 91.12 90 GLU A N 1
ATOM 676 C CA . GLU A 1 90 ? -16.105 -5.724 11.002 1.00 91.12 90 GLU A CA 1
ATOM 677 C C . GLU A 1 90 ? -15.156 -6.901 10.735 1.00 91.12 90 GLU A C 1
ATOM 679 O O . GLU A 1 90 ? -14.407 -7.330 11.609 1.00 91.12 90 GLU A O 1
ATOM 684 N N . ASN A 1 91 ? -15.167 -7.405 9.500 1.00 92.00 91 ASN A N 1
ATOM 685 C CA . ASN A 1 91 ? -14.338 -8.517 9.059 1.00 92.00 91 ASN A CA 1
ATOM 686 C C . ASN A 1 91 ? -13.231 -8.040 8.114 1.00 92.00 91 ASN A C 1
ATOM 688 O O . ASN A 1 91 ? -13.393 -7.072 7.371 1.00 92.00 91 ASN A O 1
ATOM 692 N N . LEU A 1 92 ? -12.103 -8.754 8.116 1.00 94.12 92 LEU A N 1
ATOM 693 C CA . LEU A 1 92 ? -10.970 -8.446 7.249 1.00 94.12 92 LEU A CA 1
ATOM 694 C C . LEU A 1 92 ? -11.259 -8.851 5.797 1.00 94.12 92 LEU A C 1
ATOM 696 O O . LEU A 1 92 ? -11.442 -10.030 5.499 1.00 94.12 92 LEU A O 1
ATOM 700 N N . PHE A 1 93 ? -11.172 -7.889 4.882 1.00 95.06 93 PHE A N 1
ATOM 701 C CA . PHE A 1 93 ? -11.208 -8.130 3.440 1.00 95.06 93 PHE A CA 1
ATOM 702 C C . PHE A 1 93 ? -9.876 -7.731 2.808 1.00 95.06 93 PHE A C 1
ATOM 704 O O . PHE A 1 93 ? -9.371 -6.642 3.070 1.00 95.06 93 PHE A O 1
ATOM 711 N N . ILE A 1 94 ? -9.313 -8.581 1.946 1.00 94.00 94 ILE A N 1
ATOM 712 C CA . ILE A 1 94 ? -8.112 -8.262 1.161 1.00 94.00 94 ILE A CA 1
ATOM 713 C C . ILE A 1 94 ? -8.489 -8.154 -0.312 1.00 94.00 94 ILE A C 1
ATOM 715 O O . ILE A 1 94 ? -8.982 -9.112 -0.909 1.00 94.00 94 ILE A O 1
ATOM 719 N N . LYS A 1 95 ? -8.225 -6.993 -0.916 1.00 91.06 95 LYS A N 1
ATOM 720 C CA . LYS A 1 95 ? -8.392 -6.774 -2.353 1.00 91.06 95 LYS A CA 1
ATOM 721 C C . LYS A 1 95 ? -7.082 -7.058 -3.076 1.00 91.06 95 LYS A C 1
ATOM 723 O O . LYS A 1 95 ? -6.104 -6.333 -2.907 1.00 91.06 95 LYS A O 1
ATOM 728 N N . CYS A 1 96 ? -7.088 -8.076 -3.927 1.00 89.19 96 CYS A N 1
ATOM 729 C CA . CYS A 1 96 ? -6.004 -8.343 -4.870 1.00 89.19 96 CYS A CA 1
ATOM 730 C C . CYS A 1 96 ? -6.211 -7.565 -6.179 1.00 89.19 96 CYS A C 1
ATOM 732 O O . CYS A 1 96 ? -7.340 -7.229 -6.550 1.00 89.19 96 CYS A O 1
ATOM 734 N N . HIS A 1 97 ? -5.122 -7.303 -6.901 1.00 82.75 97 HIS A N 1
ATOM 735 C CA . HIS A 1 97 ? -5.196 -6.744 -8.248 1.00 82.75 97 HIS A CA 1
ATOM 736 C C . HIS A 1 97 ? -5.708 -7.806 -9.241 1.00 82.75 97 HIS A C 1
ATOM 738 O O . HIS A 1 97 ? -5.394 -8.988 -9.115 1.00 82.75 97 HIS A O 1
ATOM 744 N N . GLY A 1 98 ? -6.453 -7.405 -10.277 1.00 79.31 98 GLY A N 1
ATOM 745 C CA . GLY A 1 98 ? -7.001 -8.353 -11.267 1.00 79.31 98 GLY A CA 1
ATOM 746 C C . GLY A 1 98 ? -5.935 -9.104 -12.082 1.00 79.31 98 GLY A C 1
ATOM 747 O O . GLY A 1 98 ? -6.206 -10.156 -12.644 1.00 79.31 98 GLY A O 1
ATOM 748 N N . ARG A 1 99 ? -4.705 -8.580 -12.115 1.00 80.44 99 ARG A N 1
ATOM 749 C CA . ARG A 1 99 ? -3.526 -9.192 -12.760 1.00 80.44 99 ARG A CA 1
ATOM 750 C C . ARG A 1 99 ? -2.607 -9.936 -11.773 1.00 80.44 99 ARG A C 1
ATOM 752 O O . ARG A 1 99 ? -1.453 -10.199 -12.100 1.00 80.44 99 ARG A O 1
ATOM 759 N N . SER A 1 100 ? -3.070 -10.225 -10.554 1.00 81.88 100 SER A N 1
ATOM 760 C CA . SER A 1 100 ? -2.256 -10.897 -9.534 1.00 81.88 100 SER A CA 1
ATOM 761 C C . SER A 1 100 ? -1.839 -12.306 -9.974 1.00 81.88 100 SER A C 1
ATOM 763 O O . SER A 1 100 ? -2.674 -13.155 -10.271 1.00 81.88 100 SER A O 1
ATOM 765 N N . ASN A 1 101 ? -0.531 -12.568 -9.973 1.00 86.12 101 ASN A N 1
ATOM 766 C CA . ASN A 1 101 ? 0.041 -13.897 -10.200 1.00 86.12 101 ASN A CA 1
ATOM 767 C C . ASN A 1 101 ? 0.120 -14.712 -8.890 1.00 86.12 101 ASN A C 1
ATOM 769 O O . ASN A 1 101 ? -0.163 -14.199 -7.806 1.00 86.12 101 ASN A O 1
ATOM 773 N N . ALA A 1 102 ? 0.555 -15.975 -8.967 1.00 90.56 102 ALA A N 1
ATOM 774 C CA . ALA A 1 102 ? 0.659 -16.862 -7.801 1.00 90.56 102 ALA A CA 1
ATOM 775 C C . ALA A 1 102 ? 1.481 -16.260 -6.643 1.00 90.56 102 ALA A C 1
ATOM 777 O O . ALA A 1 102 ? 1.119 -16.411 -5.476 1.00 90.56 102 ALA A O 1
ATOM 778 N N . ARG A 1 103 ? 2.555 -15.521 -6.954 1.00 88.19 103 ARG A N 1
ATOM 779 C CA . ARG A 1 103 ? 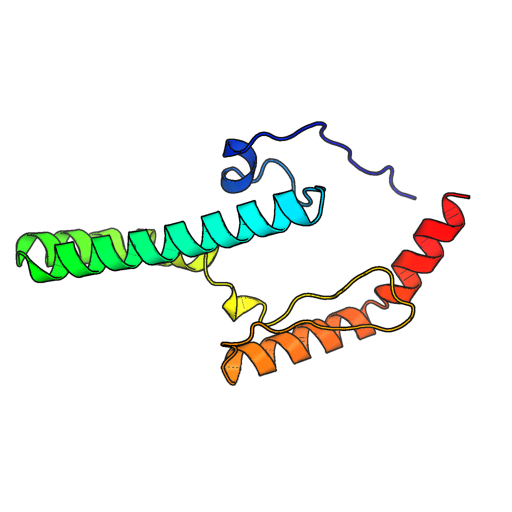3.379 -14.835 -5.949 1.00 88.19 103 ARG A CA 1
ATOM 780 C C . ARG A 1 103 ? 2.614 -13.698 -5.269 1.00 88.19 103 ARG A C 1
ATOM 782 O O . ARG A 1 103 ? 2.670 -13.588 -4.048 1.00 88.19 103 ARG A O 1
ATOM 789 N N . ALA A 1 104 ? 1.889 -12.886 -6.037 1.00 87.31 104 ALA A N 1
ATOM 790 C CA . ALA A 1 104 ? 1.048 -11.818 -5.503 1.00 87.31 104 ALA A CA 1
ATOM 791 C C . ALA A 1 104 ? -0.059 -12.382 -4.596 1.00 87.31 104 ALA A C 1
ATOM 793 O O . ALA A 1 104 ? -0.258 -11.879 -3.496 1.00 87.31 104 ALA A O 1
ATOM 794 N N . VAL A 1 105 ? -0.711 -13.480 -4.990 1.00 91.69 105 VAL A N 1
ATOM 795 C CA . VAL A 1 105 ? -1.717 -14.149 -4.145 1.00 91.69 105 VAL A CA 1
ATOM 796 C C . VAL A 1 105 ? -1.090 -14.692 -2.857 1.00 91.69 105 VAL A C 1
ATOM 798 O O . VAL A 1 105 ? -1.617 -14.455 -1.772 1.00 91.69 105 VAL A O 1
ATOM 801 N N . ALA A 1 106 ? 0.070 -15.349 -2.937 1.00 93.06 106 ALA A N 1
ATOM 802 C CA . ALA A 1 106 ? 0.781 -15.827 -1.750 1.00 93.06 106 ALA A CA 1
ATOM 803 C C . ALA A 1 106 ? 1.160 -14.679 -0.795 1.00 93.06 106 ALA A C 1
ATOM 805 O O . ALA A 1 106 ? 1.066 -14.826 0.424 1.00 93.06 106 ALA A O 1
ATOM 806 N N . ASN A 1 107 ? 1.561 -13.523 -1.332 1.00 91.19 107 ASN A N 1
ATOM 807 C CA . ASN A 1 107 ? 1.830 -12.327 -0.535 1.00 91.19 107 ASN A CA 1
ATOM 808 C C . ASN A 1 107 ? 0.551 -11.764 0.100 1.00 91.19 107 ASN A C 1
ATOM 810 O O . ASN A 1 107 ? 0.563 -11.471 1.293 1.00 91.19 107 ASN A O 1
ATOM 814 N N . ALA A 1 108 ? -0.568 -11.716 -0.628 1.00 92.38 108 ALA A N 1
ATOM 815 C CA . ALA A 1 108 ? -1.857 -11.283 -0.088 1.00 92.38 108 ALA A CA 1
ATOM 816 C C . ALA A 1 108 ? -2.310 -12.150 1.101 1.00 92.38 108 ALA A C 1
ATOM 818 O O . ALA A 1 108 ? -2.773 -11.622 2.111 1.00 92.38 108 ALA A O 1
ATOM 819 N N . VAL A 1 109 ? -2.105 -13.471 1.036 1.00 94.69 109 VAL A N 1
ATOM 820 C CA . VAL A 1 109 ? -2.384 -14.385 2.161 1.00 94.69 109 VAL A CA 1
ATOM 821 C C . VAL A 1 109 ? -1.487 -14.082 3.365 1.00 94.69 109 VAL A C 1
ATOM 823 O O . VAL A 1 109 ? -1.957 -14.102 4.501 1.00 94.69 109 VAL A O 1
ATOM 826 N N . LYS A 1 110 ? -0.209 -13.745 3.151 1.00 94.56 110 LYS A N 1
ATOM 827 C CA . LYS A 1 110 ? 0.688 -13.324 4.244 1.00 94.56 110 LYS A CA 1
ATOM 828 C C . LYS A 1 110 ? 0.225 -12.015 4.884 1.00 94.56 110 LYS A C 1
ATOM 830 O O . LYS A 1 110 ? 0.263 -11.912 6.110 1.00 94.56 110 LYS A O 1
ATOM 835 N N . VAL A 1 111 ? -0.229 -11.050 4.078 1.00 93.31 111 VAL A N 1
ATOM 836 C CA . VAL A 1 111 ? -0.827 -9.794 4.561 1.00 93.31 111 VAL A CA 1
ATOM 837 C C . VAL A 1 111 ? -2.082 -10.088 5.381 1.00 93.31 111 VAL A C 1
ATOM 839 O O . VAL A 1 111 ? -2.190 -9.590 6.498 1.00 93.31 111 VAL A O 1
ATOM 842 N N . ALA A 1 112 ? -2.972 -10.958 4.892 1.00 95.12 112 ALA A N 1
ATOM 843 C CA . ALA A 1 112 ? -4.168 -11.382 5.620 1.00 95.12 112 ALA A CA 1
ATOM 844 C C . ALA A 1 112 ? -3.812 -12.000 6.979 1.00 95.12 112 ALA A C 1
ATOM 846 O O . ALA A 1 112 ? -4.291 -11.557 8.019 1.00 95.12 112 ALA A O 1
ATOM 847 N N . ALA A 1 113 ? -2.908 -12.983 6.978 1.00 95.94 113 ALA A N 1
ATOM 848 C CA . ALA A 1 113 ? -2.478 -13.668 8.189 1.00 95.94 113 ALA A CA 1
ATOM 849 C C . ALA A 1 113 ? -1.832 -12.704 9.194 1.00 95.94 113 ALA A C 1
ATOM 851 O O . ALA A 1 113 ? -2.043 -12.842 10.396 1.00 95.94 113 ALA A O 1
ATOM 852 N N . LYS A 1 114 ? -1.058 -11.718 8.718 1.00 95.31 114 LYS A N 1
ATOM 853 C CA . LYS A 1 114 ? -0.500 -10.660 9.568 1.00 95.31 114 LYS A CA 1
ATOM 854 C C . LYS A 1 114 ? -1.603 -9.785 10.162 1.00 95.31 114 LYS A C 1
ATOM 856 O O . LYS A 1 114 ? -1.629 -9.624 11.370 1.00 95.31 114 LYS A O 1
ATOM 861 N N . ALA A 1 115 ? -2.529 -9.283 9.349 1.00 94.88 115 ALA A N 1
ATOM 862 C CA . ALA A 1 115 ? -3.612 -8.419 9.819 1.00 94.88 115 ALA A CA 1
ATOM 863 C C . ALA A 1 115 ? -4.539 -9.114 10.834 1.00 94.88 115 ALA A C 1
ATOM 865 O O . ALA A 1 115 ? -5.006 -8.471 11.770 1.00 94.88 115 ALA A O 1
ATOM 866 N N . VAL A 1 116 ? -4.763 -10.426 10.686 1.00 95.50 116 VAL A N 1
ATOM 867 C CA . VAL A 1 116 ? -5.493 -11.235 11.677 1.00 95.50 116 VAL A CA 1
ATOM 868 C C . VAL A 1 116 ? -4.696 -11.381 12.974 1.00 95.50 116 VAL A C 1
ATOM 870 O O . VAL A 1 116 ? -5.247 -11.137 14.043 1.00 95.50 116 VAL A O 1
ATOM 873 N N . ARG A 1 117 ? -3.405 -11.750 12.903 1.00 96.94 117 ARG A N 1
ATOM 874 C CA . ARG A 1 117 ? -2.546 -11.867 14.099 1.00 96.94 117 ARG A CA 1
ATOM 875 C C . ARG A 1 117 ? -2.439 -10.552 14.865 1.00 96.94 117 ARG A C 1
ATOM 877 O O . ARG A 1 117 ? -2.498 -10.562 16.087 1.00 96.94 117 ARG A O 1
ATOM 884 N N . ASP A 1 118 ? -2.332 -9.450 14.134 1.00 95.69 118 ASP A N 1
ATOM 885 C CA . ASP A 1 118 ? -2.228 -8.099 14.684 1.00 95.69 118 ASP A CA 1
ATOM 886 C C . ASP A 1 118 ? -3.605 -7.522 15.065 1.00 95.69 118 ASP A C 1
ATOM 888 O O . ASP A 1 118 ? -3.697 -6.355 15.426 1.00 95.69 118 ASP A O 1
ATOM 892 N N . ARG A 1 119 ? -4.685 -8.314 14.953 1.00 95.88 119 ARG A N 1
ATOM 893 C CA . ARG A 1 119 ? -6.061 -7.943 15.323 1.00 95.88 119 ARG A CA 1
ATOM 894 C C . ARG A 1 119 ? -6.538 -6.618 14.714 1.00 95.88 119 ARG A C 1
ATOM 896 O O . ARG A 1 119 ? -7.357 -5.926 15.312 1.00 95.88 119 ARG A O 1
ATOM 903 N N . VAL A 1 120 ? -6.096 -6.296 13.496 1.00 94.75 120 VAL A N 1
ATOM 904 C CA . VAL A 1 120 ? -6.288 -4.973 12.870 1.00 94.75 120 VAL A CA 1
ATOM 905 C C . VAL A 1 120 ? -7.743 -4.470 12.916 1.00 94.75 120 VAL A C 1
ATOM 907 O O . VAL A 1 120 ? -7.935 -3.329 13.331 1.00 94.75 120 VAL A O 1
ATOM 910 N N . PRO A 1 121 ? -8.781 -5.257 12.552 1.00 94.75 121 PRO A N 1
ATOM 911 C CA . PRO A 1 121 ? -10.162 -4.770 12.628 1.00 94.75 121 PRO A CA 1
ATOM 912 C C . PRO A 1 121 ? -10.610 -4.416 14.054 1.00 94.75 121 PRO A C 1
ATOM 914 O O . PRO A 1 121 ? -11.273 -3.400 14.248 1.00 94.75 121 PRO A O 1
ATOM 917 N N . ALA A 1 122 ? -10.218 -5.222 15.048 1.00 94.88 122 ALA A N 1
ATOM 918 C CA . ALA A 1 122 ? -10.576 -4.996 16.447 1.00 94.88 122 ALA A CA 1
ATOM 919 C C . ALA A 1 122 ? -9.855 -3.768 17.016 1.00 94.88 122 ALA A C 1
ATOM 921 O O . ALA A 1 122 ? -10.500 -2.909 17.603 1.00 94.88 122 ALA A O 1
ATOM 922 N N . GLU A 1 123 ? -8.551 -3.638 16.757 1.00 93.88 123 GLU A N 1
ATOM 923 C CA . GLU A 1 123 ? -7.754 -2.475 17.171 1.00 93.88 123 GLU A CA 1
ATOM 924 C C . GLU A 1 123 ? -8.324 -1.168 16.600 1.00 93.88 123 GLU A C 1
ATOM 926 O O . GLU A 1 123 ? -8.453 -0.175 17.311 1.00 93.88 123 GLU A O 1
ATOM 931 N N . ILE A 1 124 ? -8.731 -1.166 15.322 1.00 93.25 124 ILE A N 1
ATOM 932 C CA . ILE A 1 124 ? -9.381 -0.003 14.699 1.00 93.25 124 ILE A CA 1
ATOM 933 C C . ILE A 1 124 ? -10.729 0.292 15.369 1.00 93.25 124 ILE A C 1
ATOM 935 O O . ILE A 1 124 ? -11.025 1.454 15.646 1.00 93.25 124 ILE A O 1
ATOM 939 N N . ALA A 1 125 ? -11.551 -0.728 15.629 1.00 93.50 125 ALA A N 1
ATOM 940 C CA . ALA A 1 125 ? -12.858 -0.547 16.258 1.00 93.50 125 ALA A CA 1
ATOM 941 C C . ALA A 1 125 ? -12.739 0.031 17.678 1.00 93.50 125 ALA A C 1
ATOM 943 O O . ALA A 1 125 ? -13.430 0.996 18.005 1.00 93.50 125 ALA A O 1
ATOM 944 N N . GLU A 1 126 ? -11.830 -0.511 18.491 1.00 93.38 126 GLU A N 1
ATOM 945 C CA . GLU A 1 126 ? -11.537 -0.034 19.847 1.00 93.38 126 GLU A CA 1
ATOM 946 C C . GLU A 1 126 ? -10.995 1.405 19.825 1.00 93.38 126 GLU A C 1
ATOM 948 O O . GLU A 1 126 ? -11.476 2.265 20.566 1.00 93.38 126 GLU A O 1
ATOM 953 N N . ALA A 1 127 ? -10.061 1.701 18.915 1.00 91.19 127 ALA A N 1
ATOM 954 C CA . ALA A 1 127 ? -9.510 3.039 18.715 1.00 91.19 127 ALA A CA 1
ATOM 955 C C . ALA A 1 127 ? -10.581 4.077 18.353 1.00 91.19 127 ALA A C 1
ATOM 957 O O . ALA A 1 127 ? -10.610 5.163 18.926 1.00 91.19 127 ALA A O 1
ATOM 958 N N . VAL A 1 128 ? -11.469 3.752 17.411 1.00 90.56 128 VAL A N 1
ATOM 959 C CA . VAL A 1 128 ? -12.548 4.653 16.982 1.00 90.56 128 VAL A CA 1
ATOM 960 C C . VAL A 1 128 ? -13.602 4.819 18.076 1.00 90.56 128 VAL A C 1
ATOM 962 O O . VAL A 1 128 ? -14.126 5.918 18.248 1.00 90.56 128 VAL A O 1
ATOM 965 N N . ALA A 1 129 ? -13.911 3.764 18.835 1.00 91.31 129 ALA A N 1
ATOM 966 C CA . ALA A 1 129 ? -14.836 3.850 19.961 1.00 91.31 129 ALA A CA 1
ATOM 967 C C . ALA A 1 129 ? -14.314 4.782 21.065 1.00 91.31 129 ALA A C 1
ATOM 969 O O . ALA A 1 129 ? -15.100 5.531 21.630 1.00 91.31 129 ALA A O 1
ATOM 970 N N . ALA A 1 130 ? -13.001 4.791 21.315 1.00 89.38 130 ALA A N 1
ATOM 971 C CA . ALA A 1 130 ? -12.364 5.671 22.296 1.00 89.38 130 ALA A CA 1
ATOM 972 C C . ALA A 1 130 ? -12.289 7.156 21.877 1.00 89.38 130 ALA A C 1
ATOM 974 O O . ALA A 1 130 ? -11.919 7.995 22.696 1.00 89.38 130 ALA A O 1
ATOM 975 N N . LEU A 1 131 ? -12.594 7.487 20.615 1.00 83.69 131 LEU A N 1
ATOM 976 C CA . LEU A 1 131 ? -12.695 8.873 20.131 1.00 83.69 131 LEU A CA 1
ATOM 977 C C . LEU A 1 131 ? -14.079 9.498 20.377 1.00 83.69 131 LEU A C 1
ATOM 979 O O . LEU A 1 131 ? -14.247 10.692 20.124 1.00 83.69 131 LEU A O 1
ATOM 983 N N . ARG A 1 132 ? -15.061 8.695 20.800 1.00 59.84 132 ARG A N 1
ATOM 984 C CA . ARG A 1 132 ? -16.411 9.141 21.167 1.00 59.84 132 ARG A CA 1
ATOM 985 C C . ARG A 1 132 ? -16.495 9.430 22.657 1.00 59.84 132 ARG A C 1
ATOM 987 O O . ARG A 1 132 ? -17.247 10.368 22.993 1.00 59.84 132 ARG A O 1
#